Protein AF-A0A5J5L4K3-F1 (afdb_monomer_lite)

pLDDT: mean 79.21, std 11.64, range [48.62, 94.62]

Foldseek 3Di:
DDPLLLLLLLLLLLLVLLVLVLVLVVLVPPDDPVVSVVSNVSSVVSVCSNLDDVVVCVVVPDDPPVQVPDPCSVVVVVVVSCVSNHALSSLVSLLVSLQVLLVVLVVCQVPPPDPDRRCSSVVRNVVSVVSNVVSVVVNVVRVVD

Sequence (145 aa):
MSIANAFRGLTAGIAVLGYVSLFLLLQVRGTPVAALVGIATLATAALVVAGGRPAVRQLLGRASSSQADMPGWWLARLEPALEDVWNTYADLVLTVGLWAISIGSFVGLVTYPGDDPPFSLAIMGFLSMVCGLISLGFLIDSRYE

Structure (mmCIF, N/CA/C/O backbone):
data_AF-A0A5J5L4K3-F1
#
_entry.id   AF-A0A5J5L4K3-F1
#
loop_
_atom_site.group_PDB
_atom_site.id
_atom_site.type_symbol
_atom_site.label_atom_id
_atom_site.label_alt_id
_atom_site.label_comp_id
_atom_site.label_asym_id
_atom_site.label_entity_id
_atom_site.label_seq_id
_atom_site.pdbx_PDB_ins_code
_atom_site.Cartn_x
_atom_site.Cartn_y
_atom_site.Cartn_z
_atom_site.occupancy
_atom_site.B_iso_or_equiv
_atom_site.auth_seq_id
_atom_site.auth_comp_id
_atom_site.auth_asym_id
_atom_site.auth_atom_id
_atom_site.pdbx_PDB_model_num
ATOM 1 N N . MET A 1 1 ? 12.269 12.157 -18.492 1.00 61.09 1 MET A N 1
ATOM 2 C CA . MET A 1 1 ? 11.533 11.004 -17.922 1.00 61.09 1 MET A CA 1
ATOM 3 C C . MET A 1 1 ? 10.295 10.741 -18.779 1.00 61.09 1 MET A C 1
ATOM 5 O O . MET A 1 1 ? 9.606 11.697 -19.111 1.00 61.09 1 MET A O 1
ATOM 9 N N . SER A 1 2 ? 10.047 9.501 -19.217 1.00 80.06 2 SER A N 1
ATOM 10 C CA . SER A 1 2 ? 8.874 9.162 -20.048 1.00 80.06 2 SER A CA 1
ATOM 11 C C . SER A 1 2 ? 7.630 8.939 -19.179 1.00 80.06 2 SER A C 1
ATOM 13 O O . SER A 1 2 ? 7.728 8.303 -18.130 1.00 80.06 2 SER A O 1
ATOM 15 N N . ILE A 1 3 ? 6.458 9.396 -19.636 1.00 80.31 3 ILE A N 1
ATOM 16 C CA . ILE A 1 3 ? 5.150 9.177 -18.981 1.00 80.31 3 ILE A CA 1
ATOM 17 C C . ILE A 1 3 ? 4.895 7.687 -18.708 1.00 80.31 3 ILE A C 1
ATOM 19 O O . ILE A 1 3 ? 4.351 7.330 -17.665 1.00 80.31 3 ILE A O 1
ATOM 23 N N . ALA A 1 4 ? 5.342 6.806 -19.607 1.00 79.19 4 ALA A N 1
ATOM 24 C CA . ALA A 1 4 ? 5.192 5.363 -19.442 1.00 79.19 4 ALA A CA 1
ATOM 25 C C . ALA A 1 4 ? 5.970 4.817 -18.230 1.00 79.19 4 ALA A C 1
ATOM 27 O O . ALA A 1 4 ? 5.486 3.914 -17.551 1.00 79.19 4 ALA A O 1
ATOM 28 N N . ASN A 1 5 ? 7.144 5.383 -17.928 1.00 78.44 5 ASN A N 1
ATOM 29 C CA . ASN A 1 5 ? 7.953 4.970 -16.778 1.00 78.44 5 ASN A CA 1
ATOM 30 C C . ASN A 1 5 ? 7.343 5.475 -15.466 1.00 78.44 5 ASN A C 1
ATOM 32 O O . ASN A 1 5 ? 7.283 4.728 -14.494 1.00 78.44 5 ASN A O 1
ATOM 36 N N . ALA A 1 6 ? 6.821 6.705 -15.450 1.00 81.12 6 ALA A N 1
ATOM 37 C CA . ALA A 1 6 ? 6.102 7.233 -14.292 1.00 81.12 6 ALA A CA 1
ATOM 38 C C . ALA A 1 6 ? 4.862 6.383 -13.968 1.00 81.12 6 ALA A C 1
ATOM 40 O O . ALA A 1 6 ? 4.659 5.992 -12.822 1.00 81.12 6 ALA A O 1
ATOM 41 N N . PHE A 1 7 ? 4.072 6.025 -14.988 1.00 82.38 7 PHE A N 1
ATOM 42 C CA . PHE A 1 7 ? 2.884 5.189 -14.810 1.00 82.38 7 PHE A CA 1
ATOM 43 C C . PHE A 1 7 ? 3.228 3.793 -14.278 1.00 82.38 7 PHE A C 1
ATOM 45 O O . PHE A 1 7 ? 2.577 3.313 -13.356 1.00 82.38 7 PHE A O 1
ATOM 52 N N . ARG A 1 8 ? 4.291 3.176 -14.808 1.00 82.38 8 ARG A N 1
ATOM 53 C CA . ARG A 1 8 ? 4.825 1.892 -14.333 1.00 82.38 8 ARG A CA 1
ATOM 54 C C . ARG A 1 8 ? 5.199 1.924 -12.852 1.00 82.38 8 ARG A C 1
ATOM 56 O O . ARG A 1 8 ? 4.734 1.067 -12.101 1.00 82.38 8 ARG A O 1
ATOM 63 N N . GLY A 1 9 ? 5.936 2.951 -12.434 1.00 82.19 9 GLY A N 1
ATOM 64 C CA . GLY A 1 9 ? 6.302 3.158 -11.032 1.00 82.19 9 GLY A CA 1
ATOM 65 C C . GLY A 1 9 ? 5.092 3.364 -10.122 1.00 82.19 9 GLY A C 1
ATOM 66 O O . GLY A 1 9 ? 4.972 2.694 -9.100 1.00 82.19 9 GLY A O 1
ATOM 67 N N . LEU A 1 10 ? 4.129 4.201 -10.531 1.00 84.56 10 LEU A N 1
ATOM 68 C CA . LEU A 1 10 ? 2.870 4.377 -9.795 1.00 84.56 10 LEU A CA 1
ATOM 69 C C . LEU A 1 10 ? 2.134 3.044 -9.618 1.00 84.56 10 LEU A C 1
ATOM 71 O O . LEU A 1 10 ? 1.718 2.710 -8.512 1.00 84.56 10 LEU A O 1
ATOM 75 N N . THR A 1 11 ? 1.998 2.255 -10.687 1.00 84.56 11 THR A N 1
ATOM 76 C CA . THR A 1 11 ? 1.320 0.953 -10.614 1.00 84.56 11 THR A CA 1
ATOM 77 C C . THR A 1 11 ? 2.069 -0.062 -9.754 1.00 84.56 11 THR A C 1
ATOM 79 O O . THR A 1 11 ? 1.421 -0.828 -9.043 1.00 84.56 11 THR A O 1
ATOM 82 N N . ALA A 1 12 ? 3.406 -0.040 -9.752 1.00 82.81 12 ALA A N 1
ATOM 83 C CA . ALA A 1 12 ? 4.215 -0.875 -8.867 1.00 82.81 12 ALA A CA 1
ATOM 84 C C . ALA A 1 12 ? 4.016 -0.484 -7.395 1.00 82.81 12 ALA A C 1
ATOM 86 O O . ALA A 1 12 ? 3.729 -1.348 -6.566 1.00 82.81 12 ALA A O 1
ATOM 87 N N . GLY A 1 13 ? 4.058 0.817 -7.090 1.00 82.06 13 GLY A N 1
ATOM 88 C CA . GLY A 1 13 ? 3.783 1.338 -5.751 1.00 82.06 13 GLY A CA 1
ATOM 89 C C . GLY A 1 13 ? 2.381 0.969 -5.258 1.00 82.06 13 GLY A C 1
ATOM 90 O O . GLY A 1 13 ? 2.232 0.492 -4.136 1.00 82.06 13 GLY A O 1
ATOM 91 N N . ILE A 1 14 ? 1.355 1.100 -6.111 1.00 85.31 14 ILE A N 1
ATOM 92 C CA . ILE A 1 14 ? -0.029 0.703 -5.787 1.00 85.31 14 ILE A CA 1
ATOM 93 C C . ILE A 1 14 ? -0.118 -0.800 -5.504 1.00 85.31 14 ILE A C 1
ATOM 95 O O . ILE A 1 14 ? -0.801 -1.202 -4.563 1.00 85.31 14 ILE A O 1
ATOM 99 N N . ALA A 1 15 ? 0.563 -1.636 -6.292 1.00 84.62 15 ALA A N 1
ATOM 100 C CA . ALA A 1 15 ? 0.560 -3.080 -6.088 1.00 84.62 15 ALA A CA 1
ATOM 101 C C . ALA A 1 15 ? 1.154 -3.452 -4.722 1.00 84.62 15 ALA A C 1
ATOM 103 O O . ALA A 1 15 ? 0.515 -4.172 -3.952 1.00 84.62 15 ALA A O 1
ATOM 104 N N . VAL A 1 16 ? 2.337 -2.923 -4.394 1.00 84.12 16 VAL A N 1
ATOM 105 C CA . VAL A 1 16 ? 2.996 -3.180 -3.104 1.00 84.12 16 VAL A CA 1
ATOM 106 C C . VAL A 1 16 ? 2.156 -2.644 -1.950 1.00 84.12 16 VAL A C 1
ATOM 108 O O . VAL A 1 16 ? 1.898 -3.378 -0.997 1.00 84.12 16 VAL A O 1
ATOM 111 N N . LEU A 1 17 ? 1.653 -1.413 -2.057 1.00 84.50 17 LEU A N 1
ATOM 112 C CA . LEU A 1 17 ? 0.776 -0.823 -1.048 1.00 84.50 17 LEU A CA 1
ATOM 113 C C . LEU A 1 17 ? -0.483 -1.676 -0.835 1.00 84.50 17 LEU A C 1
ATOM 115 O O . LEU A 1 17 ? -0.907 -1.872 0.303 1.00 84.50 17 LEU A O 1
ATOM 119 N N . GLY A 1 18 ? -1.058 -2.221 -1.909 1.00 83.75 18 GLY A N 1
ATOM 120 C CA . GLY A 1 18 ? -2.205 -3.123 -1.855 1.00 83.75 18 GLY A CA 1
ATOM 121 C C . GLY A 1 18 ? -1.901 -4.421 -1.106 1.00 83.75 18 GLY A C 1
ATOM 122 O O . GLY A 1 18 ? -2.665 -4.801 -0.221 1.00 83.75 18 GLY A O 1
ATOM 123 N N . TYR A 1 19 ? -0.765 -5.068 -1.384 1.00 85.12 19 TYR A N 1
ATOM 124 C CA . TYR A 1 19 ? -0.348 -6.273 -0.656 1.00 85.12 19 TYR A CA 1
ATOM 125 C C . TYR A 1 19 ? -0.026 -5.996 0.818 1.00 85.12 19 TYR A C 1
ATOM 127 O O . TYR A 1 19 ? -0.441 -6.770 1.682 1.00 85.12 19 TYR A O 1
ATOM 135 N N . VAL A 1 20 ? 0.646 -4.882 1.127 1.00 85.44 20 VAL A N 1
ATOM 136 C CA . VAL A 1 20 ? 0.901 -4.461 2.515 1.00 85.44 20 VAL A CA 1
ATOM 137 C C . VAL A 1 20 ? -0.415 -4.187 3.238 1.00 85.44 20 VAL A C 1
ATOM 139 O O . VAL A 1 20 ? -0.627 -4.685 4.340 1.00 85.44 20 VAL A O 1
ATOM 142 N N . SER A 1 21 ? -1.341 -3.467 2.603 1.00 81.75 21 SER A N 1
ATOM 143 C CA . SER A 1 21 ? -2.669 -3.194 3.165 1.00 81.75 21 SER A CA 1
ATOM 144 C C . SER A 1 21 ? -3.443 -4.481 3.430 1.00 81.75 21 SER A C 1
ATOM 146 O O . SER A 1 21 ? -4.063 -4.622 4.479 1.00 81.75 21 SER A O 1
ATOM 148 N N . LEU A 1 22 ? -3.378 -5.445 2.509 1.00 84.75 22 LEU A N 1
ATOM 149 C CA . LEU A 1 22 ? -4.014 -6.749 2.668 1.00 84.75 22 LEU A CA 1
ATOM 150 C C . LEU A 1 22 ? -3.421 -7.515 3.854 1.00 84.75 22 LEU A C 1
ATOM 152 O O . LEU A 1 22 ? -4.175 -8.039 4.671 1.00 84.75 22 LEU A O 1
ATOM 156 N N . PHE A 1 23 ? -2.093 -7.530 3.991 1.00 83.44 23 PHE A N 1
ATOM 157 C CA . PHE A 1 23 ? -1.422 -8.121 5.148 1.00 83.44 23 PHE A CA 1
ATOM 158 C C . PHE A 1 23 ? -1.876 -7.467 6.458 1.00 83.44 23 PHE A C 1
ATOM 160 O O . PHE A 1 23 ? -2.241 -8.168 7.399 1.00 83.44 23 PHE A O 1
ATOM 167 N N . LEU A 1 24 ? -1.917 -6.134 6.510 1.00 79.88 24 LEU A N 1
ATOM 168 C CA . LEU A 1 24 ? -2.368 -5.399 7.691 1.00 79.88 24 LEU A CA 1
ATOM 169 C C . LEU A 1 24 ? -3.832 -5.706 8.032 1.00 79.88 24 LEU A C 1
ATOM 171 O O . LEU A 1 24 ? -4.162 -5.914 9.197 1.00 79.88 24 LEU A O 1
ATOM 175 N N . LEU A 1 25 ? -4.709 -5.770 7.030 1.00 81.19 25 LEU A N 1
ATOM 176 C CA . LEU A 1 25 ? -6.127 -6.077 7.223 1.00 81.19 25 LEU A CA 1
ATOM 177 C C . LEU A 1 25 ? -6.360 -7.518 7.675 1.00 81.19 25 LEU A C 1
ATOM 179 O O . LEU A 1 25 ? -7.251 -7.757 8.479 1.00 81.19 25 LEU A O 1
ATOM 183 N N . LEU A 1 26 ? -5.540 -8.475 7.234 1.00 80.81 26 LEU A N 1
ATOM 184 C CA . LEU A 1 26 ? -5.599 -9.847 7.746 1.00 80.81 26 LEU A CA 1
ATOM 185 C C . LEU A 1 26 ? -5.284 -9.932 9.248 1.00 80.81 26 LEU A C 1
ATOM 187 O O . LEU A 1 26 ? -5.789 -10.830 9.921 1.00 80.81 26 LEU A O 1
ATOM 191 N N . GLN A 1 27 ? -4.500 -8.993 9.787 1.00 73.38 27 GLN A N 1
ATOM 192 C CA . GLN A 1 27 ? -4.249 -8.908 11.231 1.00 73.38 27 GLN A CA 1
ATOM 193 C C . GLN A 1 27 ? -5.456 -8.353 12.004 1.00 73.38 27 GLN A C 1
ATOM 195 O O . GLN A 1 27 ? -5.591 -8.590 13.207 1.00 73.38 27 GLN A O 1
ATOM 200 N N . VAL A 1 28 ? -6.362 -7.640 11.330 1.00 75.06 28 VAL A N 1
ATOM 201 C CA . VAL A 1 28 ? -7.604 -7.127 11.913 1.00 75.06 28 VAL A CA 1
ATOM 202 C C . VAL A 1 28 ? -8.675 -8.217 11.819 1.00 75.06 28 VAL A C 1
ATOM 204 O O . VAL A 1 28 ? -9.304 -8.425 10.781 1.00 75.06 28 VAL A O 1
ATOM 207 N N . ARG A 1 29 ? -8.922 -8.924 12.928 1.00 62.44 29 ARG A N 1
ATOM 208 C CA . ARG A 1 29 ? -10.029 -9.892 13.033 1.00 62.44 29 ARG A CA 1
ATOM 209 C C . ARG A 1 29 ? -11.375 -9.161 12.957 1.00 62.44 29 ARG A C 1
ATOM 211 O O . ARG A 1 29 ? -11.931 -8.778 13.978 1.00 62.44 29 ARG A O 1
ATOM 218 N N . GLY A 1 30 ? -11.878 -8.942 11.746 1.00 67.25 30 GLY A N 1
ATOM 219 C CA . GLY A 1 30 ? -13.143 -8.237 11.512 1.00 67.25 30 GLY A CA 1
ATOM 220 C C . GLY A 1 30 ? -13.297 -7.627 10.120 1.00 67.25 30 GLY A C 1
ATOM 221 O O . GLY A 1 30 ? -14.385 -7.166 9.782 1.00 67.25 30 GLY A O 1
ATOM 222 N N . THR A 1 31 ? -12.252 -7.626 9.288 1.00 71.81 31 THR A N 1
ATOM 223 C CA . THR A 1 31 ? -12.369 -7.116 7.919 1.00 71.81 31 THR A CA 1
ATOM 224 C C . THR A 1 31 ? -13.275 -8.022 7.072 1.00 71.81 31 THR A C 1
ATOM 226 O O . THR A 1 31 ? -13.059 -9.237 7.029 1.00 71.81 31 THR A O 1
ATOM 229 N N . PRO A 1 32 ? -14.277 -7.469 6.362 1.00 80.62 32 PRO A N 1
ATOM 230 C CA . PRO A 1 32 ? -15.145 -8.264 5.504 1.00 80.62 32 PRO A CA 1
ATOM 231 C C . PRO A 1 32 ? -14.344 -8.915 4.371 1.00 80.62 32 PRO A C 1
ATOM 233 O O . PRO A 1 32 ? -13.540 -8.262 3.703 1.00 80.62 32 PRO A O 1
ATOM 236 N N . VAL A 1 33 ? -14.619 -10.196 4.106 1.00 81.69 33 VAL A N 1
ATOM 237 C CA . VAL A 1 33 ? -13.938 -10.995 3.066 1.00 81.69 33 VAL A CA 1
ATOM 238 C C . VAL A 1 33 ? -14.001 -10.313 1.696 1.00 81.69 33 VAL A C 1
ATOM 240 O O . VAL A 1 33 ? -13.032 -10.341 0.943 1.00 81.69 33 VAL A O 1
ATOM 243 N N . ALA A 1 34 ? -15.105 -9.623 1.400 1.00 77.19 34 ALA A N 1
ATOM 244 C CA . ALA A 1 34 ? -15.262 -8.856 0.168 1.00 77.19 34 ALA A CA 1
ATOM 245 C C . ALA A 1 34 ? -14.208 -7.742 0.011 1.00 77.19 34 ALA A C 1
ATOM 247 O O . ALA A 1 34 ? -13.690 -7.551 -1.087 1.00 77.19 34 ALA A O 1
ATOM 248 N N . ALA A 1 35 ? -13.845 -7.042 1.092 1.00 77.38 35 ALA A N 1
ATOM 249 C CA . ALA A 1 35 ? -12.813 -6.007 1.046 1.00 77.38 35 ALA A CA 1
ATOM 250 C C . ALA A 1 35 ? -11.424 -6.613 0.806 1.00 77.38 35 ALA A C 1
ATOM 252 O O . ALA A 1 35 ? -10.659 -6.088 0.001 1.00 77.38 35 ALA A O 1
ATOM 253 N N . LEU A 1 36 ? -11.127 -7.757 1.432 1.00 81.25 36 LEU A N 1
ATOM 254 C CA . LEU A 1 36 ? -9.872 -8.483 1.211 1.00 81.25 36 LEU A CA 1
ATOM 255 C C . LEU A 1 36 ? -9.739 -8.942 -0.247 1.00 81.25 36 LEU A C 1
ATOM 257 O O . LEU A 1 36 ? -8.700 -8.725 -0.864 1.00 81.25 36 LEU A O 1
ATOM 261 N N . VAL A 1 37 ? -10.802 -9.515 -0.821 1.00 84.88 37 VAL A N 1
ATOM 262 C CA . VAL A 1 37 ? -10.828 -9.941 -2.232 1.00 84.88 37 VAL A CA 1
ATOM 263 C C . VAL A 1 37 ? -10.716 -8.740 -3.175 1.00 84.88 37 VAL A C 1
ATOM 265 O O . VAL A 1 37 ? -9.979 -8.798 -4.159 1.00 84.88 37 VAL A O 1
ATOM 268 N N . GLY A 1 38 ? -11.393 -7.630 -2.872 1.00 81.19 38 GLY A N 1
ATOM 269 C CA . GLY A 1 38 ? -11.298 -6.396 -3.656 1.00 81.19 38 GLY A CA 1
ATOM 270 C C . GLY A 1 38 ? -9.877 -5.827 -3.684 1.00 81.19 38 GLY A C 1
ATOM 271 O O . GLY A 1 38 ? -9.351 -5.518 -4.750 1.00 81.19 38 GLY A O 1
ATOM 272 N N . ILE A 1 39 ? -9.215 -5.761 -2.529 1.00 81.31 39 ILE A N 1
ATOM 273 C CA . ILE A 1 39 ? -7.831 -5.277 -2.436 1.00 81.31 39 ILE A CA 1
ATOM 274 C C . ILE A 1 39 ? -6.870 -6.252 -3.117 1.00 81.31 39 ILE A C 1
ATOM 276 O O . ILE A 1 39 ? -5.993 -5.810 -3.854 1.00 81.31 39 ILE A O 1
ATOM 280 N N . ALA A 1 40 ? -7.061 -7.564 -2.937 1.00 82.12 40 ALA A N 1
ATOM 281 C CA . ALA A 1 40 ? -6.250 -8.584 -3.599 1.00 82.12 40 ALA A CA 1
ATOM 282 C C . ALA A 1 40 ? -6.320 -8.437 -5.120 1.00 82.12 40 ALA A C 1
ATOM 284 O O . ALA A 1 40 ? -5.297 -8.320 -5.785 1.00 82.12 40 ALA A O 1
ATOM 285 N N . THR A 1 41 ? -7.535 -8.386 -5.668 1.00 83.81 41 THR A N 1
ATOM 286 C CA . THR A 1 41 ? -7.757 -8.277 -7.115 1.00 83.81 41 THR A CA 1
ATOM 287 C C . THR A 1 41 ? -7.192 -6.979 -7.682 1.00 83.81 41 THR A C 1
ATOM 289 O O . THR A 1 41 ? -6.531 -7.015 -8.721 1.00 83.81 41 THR A O 1
ATOM 292 N N . LEU A 1 42 ? -7.367 -5.852 -6.984 1.00 82.00 42 LEU A N 1
ATOM 293 C CA . LEU A 1 42 ? -6.790 -4.569 -7.379 1.00 82.00 42 LEU A CA 1
ATOM 294 C C . LEU A 1 42 ? -5.254 -4.601 -7.353 1.00 82.00 42 LEU A C 1
ATOM 296 O O . LEU A 1 42 ? -4.621 -4.175 -8.318 1.00 82.00 42 LEU A O 1
ATOM 300 N N . ALA A 1 43 ? -4.652 -5.141 -6.289 1.00 81.00 43 ALA A N 1
ATOM 301 C CA . ALA A 1 43 ? -3.202 -5.253 -6.146 1.00 81.00 43 ALA A CA 1
ATOM 302 C C . ALA A 1 43 ? -2.597 -6.167 -7.221 1.00 81.00 43 ALA A C 1
ATOM 304 O O . ALA A 1 43 ? -1.590 -5.823 -7.840 1.00 81.00 43 ALA A O 1
ATOM 305 N N . THR A 1 44 ? -3.238 -7.305 -7.504 1.00 80.06 44 THR A N 1
ATOM 306 C CA . THR A 1 44 ? -2.809 -8.219 -8.569 1.00 80.06 44 THR A CA 1
ATOM 307 C C . THR A 1 44 ? -2.952 -7.577 -9.950 1.00 80.06 44 THR A C 1
ATOM 309 O O . THR A 1 44 ? -2.039 -7.691 -10.766 1.00 80.06 44 THR A O 1
ATOM 312 N N . ALA A 1 45 ? -4.044 -6.856 -10.218 1.00 79.44 45 ALA A N 1
ATOM 313 C CA . ALA A 1 45 ? -4.219 -6.133 -11.477 1.00 79.44 45 ALA A CA 1
ATOM 314 C C . ALA A 1 45 ? -3.153 -5.039 -11.655 1.00 79.44 45 ALA A C 1
ATOM 316 O O . ALA A 1 45 ? -2.544 -4.943 -12.721 1.00 79.44 45 ALA A O 1
ATOM 317 N N . ALA A 1 46 ? -2.871 -4.264 -10.604 1.00 78.19 46 ALA A N 1
ATOM 318 C CA . ALA A 1 46 ? -1.821 -3.247 -10.612 1.00 78.19 46 ALA A CA 1
ATOM 319 C C . ALA A 1 46 ? -0.435 -3.862 -10.869 1.00 78.19 46 ALA A C 1
ATOM 321 O O . ALA A 1 46 ? 0.321 -3.336 -11.683 1.00 78.19 46 ALA A O 1
ATOM 322 N N . LEU A 1 47 ? -0.137 -5.017 -10.265 1.00 73.62 47 LEU A N 1
ATOM 323 C CA . LEU A 1 47 ? 1.114 -5.748 -10.481 1.00 73.62 47 LEU A CA 1
ATOM 324 C C . LEU A 1 47 ? 1.267 -6.211 -11.937 1.00 73.62 47 LEU A C 1
ATOM 326 O O . LEU A 1 47 ? 2.334 -6.068 -12.533 1.00 73.62 47 LEU A O 1
ATOM 330 N N . VAL A 1 48 ? 0.191 -6.734 -12.529 1.00 76.88 48 VAL A N 1
ATOM 331 C CA . VAL A 1 48 ? 0.154 -7.162 -13.937 1.00 76.88 48 VAL A CA 1
ATOM 332 C C . VAL A 1 48 ? 0.405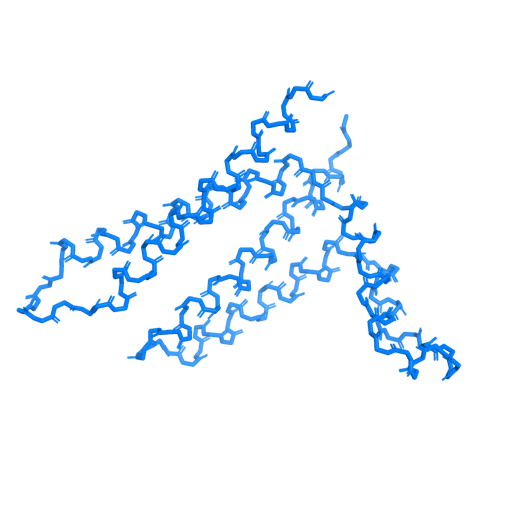 -5.983 -14.881 1.00 76.88 48 VAL A C 1
ATOM 334 O O . VAL A 1 48 ? 1.126 -6.123 -15.872 1.00 76.88 48 VAL A O 1
ATOM 337 N N . VAL A 1 49 ? -0.160 -4.814 -14.574 1.00 76.44 49 VAL A N 1
ATOM 338 C CA . VAL A 1 49 ? 0.051 -3.587 -15.354 1.00 76.44 49 VAL A CA 1
ATOM 339 C C . VAL A 1 49 ? 1.483 -3.069 -15.195 1.00 76.44 49 VAL A C 1
ATOM 341 O O . VAL A 1 49 ? 2.108 -2.715 -16.197 1.00 76.44 49 VAL A O 1
ATOM 344 N N . ALA A 1 50 ? 2.019 -3.089 -13.973 1.00 70.12 50 ALA A N 1
ATOM 345 C CA . ALA A 1 50 ? 3.369 -2.630 -13.659 1.00 70.12 50 ALA A CA 1
ATOM 346 C C . ALA A 1 50 ? 4.452 -3.490 -14.332 1.00 70.12 50 ALA A C 1
ATOM 348 O O . ALA A 1 50 ? 5.307 -2.959 -15.041 1.00 70.12 50 ALA A O 1
ATOM 349 N N . GLY A 1 51 ? 4.375 -4.820 -14.185 1.00 64.75 51 GLY A N 1
ATOM 350 C CA . GLY A 1 51 ? 5.331 -5.762 -14.786 1.00 64.75 51 GLY A CA 1
ATOM 351 C C . GLY A 1 51 ? 5.200 -5.897 -16.310 1.00 64.75 51 GLY A C 1
ATOM 352 O O . GLY A 1 51 ? 6.124 -6.333 -17.001 1.00 64.75 51 GLY A O 1
ATOM 353 N N . GLY A 1 52 ? 4.056 -5.500 -16.872 1.00 67.31 52 GLY A N 1
ATOM 354 C CA . GLY A 1 52 ? 3.795 -5.525 -18.306 1.00 67.31 52 GLY A CA 1
ATOM 355 C C . GLY A 1 52 ? 3.762 -6.929 -18.934 1.00 67.31 52 GLY A C 1
ATOM 356 O O . GLY A 1 52 ? 3.892 -7.971 -18.292 1.00 67.31 52 GLY A O 1
ATOM 357 N N . ARG A 1 53 ? 3.597 -6.962 -20.265 1.00 56.75 53 ARG A N 1
ATOM 358 C CA . ARG A 1 53 ? 3.514 -8.198 -21.070 1.00 56.75 53 ARG A CA 1
ATOM 359 C C . ARG A 1 53 ? 4.677 -9.200 -20.898 1.00 56.75 53 ARG A C 1
ATOM 361 O O . ARG A 1 53 ? 4.379 -10.395 -20.931 1.00 56.75 53 ARG A O 1
ATOM 368 N N . PRO A 1 54 ? 5.960 -8.800 -20.767 1.00 58.53 54 PRO A N 1
ATOM 369 C CA . PRO A 1 54 ? 7.052 -9.765 -20.633 1.00 58.53 54 PRO A CA 1
ATOM 370 C C . PRO A 1 54 ? 7.080 -10.454 -19.260 1.00 58.53 54 PRO A C 1
ATOM 372 O O . PRO A 1 54 ? 7.264 -11.668 -19.229 1.00 58.53 54 PRO A O 1
ATOM 375 N N . ALA A 1 55 ? 6.802 -9.748 -18.156 1.00 58.22 55 ALA A N 1
ATOM 376 C CA . ALA A 1 55 ? 6.729 -10.357 -16.822 1.00 58.22 55 ALA A CA 1
ATOM 377 C C . ALA A 1 55 ? 5.568 -11.362 -16.719 1.00 58.22 55 ALA A C 1
ATOM 379 O O . ALA A 1 55 ? 5.733 -12.484 -16.242 1.00 58.22 55 ALA A O 1
ATOM 380 N N . VAL A 1 56 ? 4.406 -11.010 -17.281 1.00 59.31 56 VAL A N 1
ATOM 381 C CA . VAL A 1 56 ? 3.233 -11.898 -17.351 1.00 59.31 56 VAL A CA 1
ATOM 382 C C . VAL A 1 56 ? 3.519 -13.137 -18.207 1.00 59.31 56 VAL A C 1
ATOM 384 O O . VAL A 1 56 ? 3.144 -14.248 -17.838 1.00 59.31 56 VAL A O 1
ATOM 387 N N . ARG A 1 57 ? 4.240 -12.985 -19.328 1.00 59.53 57 ARG A N 1
ATOM 388 C CA . ARG A 1 57 ? 4.685 -14.124 -20.150 1.00 59.53 57 ARG A CA 1
ATOM 389 C C . ARG A 1 57 ? 5.739 -14.987 -19.466 1.00 59.53 57 ARG A C 1
ATOM 391 O O . ARG A 1 57 ? 5.770 -16.170 -19.761 1.00 59.53 57 ARG A O 1
ATOM 398 N N . GLN A 1 58 ? 6.579 -14.448 -18.589 1.00 60.72 58 GLN A N 1
ATOM 399 C CA . GLN A 1 58 ? 7.540 -15.250 -17.823 1.00 60.72 58 GLN A CA 1
ATOM 400 C C . GLN A 1 58 ? 6.879 -16.018 -16.671 1.00 60.72 58 GLN A C 1
ATOM 402 O O . GLN A 1 58 ? 7.326 -17.118 -16.357 1.00 60.72 58 GLN A O 1
ATOM 407 N N . LEU A 1 59 ? 5.801 -15.480 -16.088 1.00 58.25 59 LEU A N 1
ATOM 408 C CA . LEU A 1 59 ? 4.954 -16.188 -15.119 1.00 58.25 59 LEU A CA 1
ATOM 409 C C . LEU A 1 59 ? 4.127 -17.305 -15.779 1.00 58.25 59 LEU A C 1
ATOM 411 O O . LEU A 1 59 ? 3.989 -18.385 -15.214 1.00 58.25 59 LEU A O 1
ATOM 415 N N . LEU A 1 60 ? 3.602 -17.066 -16.987 1.00 62.59 60 LEU A N 1
ATOM 416 C CA . LEU A 1 60 ? 2.803 -18.039 -17.754 1.00 62.59 60 LEU A CA 1
ATOM 417 C C . LEU A 1 60 ? 3.646 -18.988 -18.626 1.00 62.59 60 LEU A C 1
ATOM 419 O O . LEU A 1 60 ? 3.161 -20.027 -19.070 1.00 62.59 60 LEU A O 1
ATOM 423 N N . GLY A 1 61 ? 4.893 -18.625 -18.920 1.00 48.62 61 GLY A N 1
ATOM 424 C CA . GLY A 1 61 ? 5.747 -19.269 -19.912 1.00 48.62 61 GL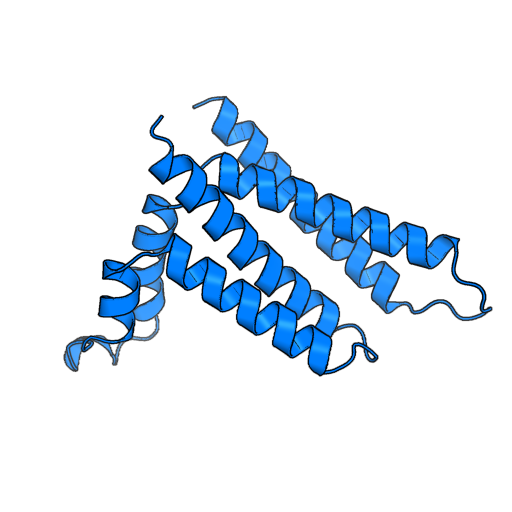Y A CA 1
ATOM 425 C C . GLY A 1 61 ? 6.947 -19.957 -19.282 1.00 48.62 61 GLY A C 1
ATOM 426 O O . GLY A 1 61 ? 8.012 -19.361 -19.153 1.00 48.62 61 GLY A O 1
ATOM 427 N N . ARG A 1 62 ? 6.757 -21.244 -18.973 1.00 51.88 62 ARG A N 1
ATOM 428 C CA . ARG A 1 62 ? 7.767 -22.315 -18.996 1.00 51.88 62 ARG A CA 1
ATOM 429 C C . ARG A 1 62 ? 9.116 -21.931 -18.370 1.00 51.88 62 ARG A C 1
ATOM 431 O O . ARG A 1 62 ? 10.076 -21.610 -19.067 1.00 51.88 62 ARG A O 1
ATOM 438 N N . ALA A 1 63 ? 9.215 -22.060 -17.047 1.00 51.41 63 ALA A N 1
ATOM 439 C CA . ALA A 1 63 ? 10.506 -22.385 -16.453 1.00 51.41 63 ALA A CA 1
ATOM 440 C C . ALA A 1 63 ? 11.036 -23.636 -17.179 1.00 51.41 63 ALA A C 1
ATOM 442 O O . ALA A 1 63 ? 10.335 -24.649 -17.243 1.00 51.41 63 ALA A O 1
ATOM 443 N N . SER A 1 64 ? 12.224 -23.561 -17.790 1.00 50.72 64 SER A N 1
ATOM 444 C CA . SER A 1 64 ? 12.941 -24.784 -18.156 1.00 50.72 64 SER A CA 1
ATOM 445 C C . SER A 1 64 ? 13.017 -25.628 -16.893 1.00 50.72 64 SER A C 1
ATOM 447 O O . SER A 1 64 ? 13.427 -25.131 -15.843 1.00 50.72 64 SER A O 1
ATOM 449 N N . SER A 1 65 ? 12.580 -26.879 -16.990 1.00 54.69 65 SER A N 1
ATOM 450 C CA . SER A 1 65 ? 12.461 -27.812 -15.868 1.00 54.69 65 SER A CA 1
ATOM 451 C C . SER A 1 65 ? 13.747 -27.939 -15.045 1.00 54.69 65 SER A C 1
ATOM 453 O O . SER A 1 65 ? 13.671 -28.273 -13.876 1.00 54.69 65 SER A O 1
ATOM 455 N N . SER A 1 66 ? 14.908 -27.590 -15.609 1.00 55.97 66 SER A N 1
ATOM 456 C CA . SER A 1 66 ? 16.201 -27.591 -14.918 1.00 55.97 66 SER A CA 1
ATOM 457 C C . SER A 1 66 ? 16.391 -26.489 -13.867 1.00 55.97 66 SER A C 1
ATOM 459 O O . SER A 1 66 ? 17.300 -26.598 -13.054 1.00 55.97 66 SER A O 1
ATOM 461 N N . GLN A 1 67 ? 15.606 -25.406 -13.897 1.00 55.41 67 GLN A N 1
ATOM 462 C CA . GLN A 1 67 ? 15.774 -24.260 -12.988 1.00 55.41 67 GLN A CA 1
ATOM 463 C C . GLN A 1 67 ? 14.679 -24.186 -11.918 1.00 55.41 67 GLN A C 1
ATOM 465 O O . GLN A 1 67 ? 14.885 -23.563 -10.881 1.00 55.41 67 GLN A O 1
ATOM 470 N N . ALA A 1 68 ? 13.547 -24.862 -12.148 1.00 58.97 68 ALA A N 1
ATOM 471 C CA . ALA A 1 68 ? 12.430 -24.937 -11.208 1.00 58.97 68 ALA A CA 1
ATOM 472 C C . ALA A 1 68 ? 12.781 -25.680 -9.901 1.00 58.97 68 ALA A C 1
ATOM 474 O O . ALA A 1 68 ? 12.133 -25.446 -8.882 1.00 58.97 68 ALA A O 1
ATOM 475 N N . ASP A 1 69 ? 13.831 -26.507 -9.923 1.00 62.62 69 ASP A N 1
ATOM 476 C CA . ASP A 1 69 ? 14.293 -27.307 -8.783 1.00 62.62 69 ASP A CA 1
ATOM 477 C C . ASP A 1 69 ? 15.225 -26.544 -7.816 1.00 62.62 69 ASP A C 1
ATOM 479 O O . ASP A 1 69 ? 15.538 -27.053 -6.740 1.00 62.62 69 ASP A O 1
ATOM 483 N N . MET A 1 70 ? 15.663 -25.316 -8.142 1.00 63.00 70 MET A N 1
ATOM 484 C CA . MET A 1 70 ? 16.515 -24.517 -7.245 1.00 63.00 70 MET A CA 1
ATOM 485 C C . MET A 1 70 ? 15.694 -23.606 -6.318 1.00 63.00 70 MET A C 1
ATOM 487 O O . MET A 1 70 ? 15.065 -22.665 -6.803 1.00 63.00 70 MET A O 1
ATOM 491 N N . PRO A 1 71 ? 15.723 -23.777 -4.984 1.00 60.00 71 PRO A N 1
ATOM 492 C CA . PRO A 1 71 ? 15.049 -22.845 -4.081 1.00 60.00 71 PRO A CA 1
ATOM 493 C C . PRO A 1 71 ? 15.540 -21.406 -4.329 1.00 60.00 71 PRO A C 1
ATOM 495 O O . PRO A 1 71 ? 16.736 -21.137 -4.289 1.00 60.00 71 PRO A O 1
ATOM 498 N N . GLY A 1 72 ? 14.612 -20.488 -4.630 1.00 68.94 72 GLY A N 1
ATOM 499 C CA . GLY A 1 72 ? 14.912 -19.075 -4.916 1.00 68.94 72 GLY A CA 1
ATOM 500 C C . GLY A 1 72 ? 14.971 -18.679 -6.399 1.00 68.94 72 GLY A C 1
ATOM 501 O O . GLY A 1 72 ? 15.113 -17.495 -6.694 1.00 68.94 72 GLY A O 1
ATOM 502 N N . TRP A 1 73 ? 14.781 -19.610 -7.343 1.00 73.00 73 TRP A N 1
ATOM 503 C CA . TRP A 1 73 ? 14.792 -19.301 -8.786 1.00 73.00 73 TRP A CA 1
ATOM 504 C C . TRP A 1 73 ? 13.775 -18.222 -9.199 1.00 73.00 73 TRP A C 1
ATOM 506 O O . TRP A 1 73 ? 14.009 -17.462 -10.138 1.00 73.00 73 TRP A O 1
ATOM 516 N N . TRP A 1 74 ? 12.640 -18.152 -8.498 1.00 73.56 74 TRP A N 1
ATOM 517 C CA . TRP A 1 74 ? 11.581 -17.180 -8.758 1.00 73.56 74 TRP A CA 1
ATOM 518 C C . TRP A 1 74 ? 11.964 -15.769 -8.277 1.00 73.56 74 TRP A C 1
ATOM 520 O O . TRP A 1 74 ? 11.672 -14.802 -8.975 1.00 73.56 74 TRP A O 1
ATOM 530 N N . LEU A 1 75 ? 12.686 -15.653 -7.153 1.00 69.75 75 LEU A N 1
ATOM 531 C CA . LEU A 1 75 ? 13.208 -14.385 -6.623 1.00 69.75 75 LEU A CA 1
ATOM 532 C C . LEU A 1 75 ? 14.273 -13.792 -7.545 1.00 69.75 75 LEU A C 1
ATOM 534 O O . LEU A 1 75 ? 14.159 -12.633 -7.924 1.00 69.75 75 LEU A O 1
ATOM 538 N N . ALA A 1 76 ? 15.217 -14.618 -8.005 1.00 72.56 76 ALA A N 1
ATOM 539 C CA . ALA A 1 76 ? 16.274 -14.198 -8.929 1.00 72.56 76 ALA A CA 1
ATOM 540 C C . ALA A 1 76 ? 15.741 -13.656 -10.272 1.00 72.56 76 ALA A C 1
ATOM 542 O O . ALA A 1 76 ? 16.451 -12.965 -10.997 1.00 72.56 76 ALA A O 1
ATOM 543 N N . ARG A 1 77 ? 14.491 -13.980 -10.632 1.00 69.25 77 ARG A N 1
ATOM 544 C CA . ARG A 1 77 ? 13.814 -13.443 -11.821 1.00 69.25 77 ARG A CA 1
ATOM 545 C C . ARG A 1 77 ? 12.955 -12.214 -11.512 1.00 69.25 77 ARG A C 1
ATOM 547 O O . ARG A 1 77 ? 12.757 -11.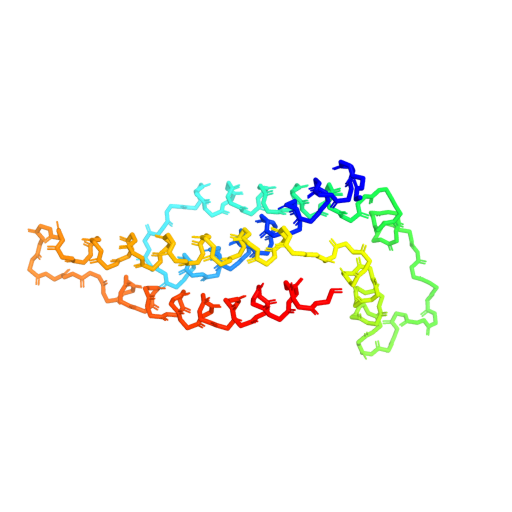384 -12.395 1.00 69.25 77 ARG A O 1
ATOM 554 N N . LEU A 1 78 ? 12.433 -12.107 -10.293 1.00 68.38 78 LEU A N 1
ATOM 555 C CA . LEU A 1 78 ? 11.616 -10.977 -9.852 1.00 68.38 78 LEU A CA 1
ATOM 556 C C . LEU A 1 78 ? 12.450 -9.745 -9.515 1.00 68.38 78 LEU A C 1
ATOM 558 O O . LEU A 1 78 ? 12.017 -8.654 -9.856 1.00 68.38 78 LEU A O 1
ATOM 562 N N . GLU A 1 79 ? 13.617 -9.915 -8.894 1.00 72.19 79 GLU A N 1
ATOM 563 C CA . GLU A 1 79 ? 14.497 -8.817 -8.472 1.00 72.19 79 GLU A CA 1
ATOM 564 C C . GLU A 1 79 ? 14.886 -7.883 -9.639 1.00 72.19 79 GLU A C 1
ATOM 566 O O . GLU A 1 79 ? 14.540 -6.704 -9.559 1.00 72.19 79 GLU A O 1
ATOM 571 N N . PRO A 1 80 ? 15.401 -8.370 -10.790 1.00 72.50 80 PRO A N 1
ATOM 572 C CA . PRO A 1 80 ? 15.725 -7.492 -11.921 1.00 72.50 80 PRO A CA 1
ATOM 573 C C . PRO A 1 80 ? 14.485 -6.836 -12.543 1.00 72.50 80 PRO A C 1
ATOM 575 O O . PRO A 1 80 ? 14.511 -5.687 -12.972 1.00 72.50 80 PRO A O 1
ATOM 578 N N . ALA A 1 81 ? 13.365 -7.567 -12.590 1.00 69.88 81 ALA A N 1
ATOM 579 C CA . ALA A 1 81 ? 12.118 -7.050 -13.145 1.00 69.88 81 ALA A CA 1
ATOM 580 C C . ALA A 1 81 ? 11.476 -5.981 -12.246 1.00 69.88 81 ALA A C 1
ATOM 582 O O . ALA A 1 81 ? 10.742 -5.128 -12.745 1.00 69.88 81 ALA A O 1
ATOM 583 N N . LEU A 1 82 ? 11.715 -6.043 -10.932 1.00 70.25 82 LEU A N 1
ATOM 584 C CA . LEU A 1 82 ? 11.315 -5.005 -9.991 1.00 70.25 82 LEU A CA 1
ATOM 585 C C . LEU A 1 82 ? 12.214 -3.780 -10.132 1.00 70.25 82 LEU A C 1
ATOM 587 O O . LEU A 1 82 ? 11.670 -2.689 -10.257 1.00 70.25 82 LEU A O 1
ATOM 591 N N . GLU A 1 83 ? 13.538 -3.954 -10.168 1.00 76.19 83 GLU A N 1
ATOM 592 C CA . GLU A 1 83 ? 14.500 -2.857 -10.368 1.00 76.19 83 GLU A CA 1
ATOM 593 C C . GLU A 1 83 ? 14.198 -2.055 -11.642 1.00 76.19 83 GLU A C 1
ATOM 595 O O . GLU A 1 83 ? 14.185 -0.828 -11.610 1.00 76.19 83 GLU A O 1
ATOM 600 N N . ASP A 1 84 ? 13.835 -2.729 -12.738 1.00 74.94 84 ASP A N 1
ATOM 601 C CA . ASP A 1 84 ? 13.478 -2.081 -14.010 1.00 74.94 84 ASP A CA 1
ATOM 602 C C . ASP A 1 84 ? 12.224 -1.182 -13.933 1.00 74.94 84 ASP A C 1
ATOM 604 O O . ASP A 1 84 ? 12.009 -0.305 -14.780 1.00 74.94 84 ASP A O 1
ATOM 608 N N . VAL A 1 85 ? 11.337 -1.436 -12.970 1.00 76.88 85 VAL A N 1
ATOM 609 C CA . VAL A 1 85 ? 10.019 -0.786 -12.849 1.00 76.88 85 VAL A CA 1
ATOM 610 C C . VAL A 1 85 ? 9.976 0.171 -11.653 1.00 76.88 85 VAL A C 1
ATOM 612 O O . VAL A 1 85 ? 9.175 1.115 -11.653 1.00 76.88 85 VAL A O 1
ATOM 615 N N . TRP A 1 86 ? 10.830 -0.046 -10.654 1.00 82.50 86 TRP A N 1
ATOM 616 C CA . TRP A 1 86 ? 10.911 0.754 -9.441 1.00 82.50 86 TRP A CA 1
ATOM 617 C C . TRP A 1 86 ? 11.499 2.133 -9.726 1.00 82.50 86 TRP A C 1
ATOM 619 O O . TRP A 1 86 ? 12.499 2.278 -10.421 1.00 82.50 86 TRP A O 1
ATOM 629 N N . ASN A 1 87 ? 10.849 3.177 -9.218 1.00 86.00 87 ASN A N 1
ATOM 630 C CA . ASN A 1 87 ? 11.324 4.550 -9.357 1.00 86.00 87 ASN A CA 1
ATOM 631 C C . ASN A 1 87 ? 10.750 5.440 -8.250 1.00 86.00 87 ASN A C 1
ATOM 633 O O . ASN A 1 87 ? 9.877 5.019 -7.491 1.00 86.00 87 ASN A O 1
ATOM 637 N N . THR A 1 88 ? 11.144 6.715 -8.249 1.00 86.56 88 THR A N 1
ATOM 638 C CA . THR A 1 88 ? 10.682 7.737 -7.296 1.00 86.56 88 THR A CA 1
ATOM 639 C C . THR A 1 88 ? 9.154 7.810 -7.158 1.00 86.56 88 THR A C 1
ATOM 641 O O . THR A 1 88 ? 8.645 8.154 -6.094 1.00 86.56 88 THR A O 1
ATOM 644 N N . TYR A 1 89 ? 8.377 7.496 -8.206 1.00 85.56 89 TYR A N 1
ATOM 645 C CA . TYR A 1 89 ? 6.912 7.476 -8.117 1.00 85.56 89 TYR A CA 1
ATOM 646 C C . TYR A 1 89 ? 6.384 6.266 -7.336 1.00 85.56 89 TYR A C 1
ATOM 648 O O . TYR A 1 89 ? 5.363 6.399 -6.660 1.00 85.56 89 TYR A O 1
ATOM 656 N N . ALA A 1 90 ? 7.060 5.115 -7.400 1.00 86.06 90 ALA A N 1
ATOM 657 C CA . ALA A 1 90 ? 6.749 3.960 -6.558 1.00 86.06 90 ALA A CA 1
ATOM 658 C C . ALA A 1 90 ? 6.999 4.293 -5.079 1.00 86.06 90 ALA A C 1
ATOM 660 O O . ALA A 1 90 ? 6.100 4.105 -4.254 1.00 86.06 90 ALA A O 1
ATOM 661 N N . ASP A 1 91 ? 8.157 4.889 -4.773 1.00 88.38 91 ASP A N 1
ATOM 662 C CA . ASP A 1 91 ? 8.514 5.323 -3.415 1.00 88.38 91 ASP A CA 1
ATOM 663 C C . ASP A 1 91 ? 7.550 6.387 -2.885 1.00 88.38 91 ASP A C 1
ATOM 665 O O . ASP A 1 91 ? 7.146 6.353 -1.720 1.00 88.38 91 ASP A O 1
ATOM 669 N N . LEU A 1 92 ? 7.122 7.319 -3.742 1.00 89.06 92 LEU A N 1
ATOM 670 C CA . LEU A 1 92 ? 6.165 8.362 -3.380 1.00 89.06 92 LEU A CA 1
ATOM 671 C C . LEU A 1 92 ? 4.805 7.761 -3.029 1.00 89.06 92 LEU A C 1
ATOM 673 O O . LEU A 1 92 ? 4.238 8.108 -1.992 1.00 89.06 92 LEU A O 1
ATOM 677 N N . VAL A 1 93 ? 4.285 6.857 -3.864 1.00 89.38 93 VAL A N 1
ATOM 678 C CA . VAL A 1 93 ? 2.998 6.190 -3.613 1.00 89.38 93 VAL A CA 1
ATOM 679 C C . VAL A 1 93 ? 3.045 5.379 -2.328 1.00 89.38 93 VAL A C 1
ATOM 681 O O . VAL A 1 93 ? 2.109 5.460 -1.532 1.00 89.38 93 VAL A O 1
ATOM 684 N N . LEU A 1 94 ? 4.126 4.631 -2.103 1.00 88.19 94 LEU A N 1
ATOM 685 C CA . LEU A 1 94 ? 4.295 3.856 -0.879 1.00 88.19 94 LEU A CA 1
ATOM 686 C C . LEU A 1 94 ? 4.348 4.757 0.343 1.00 88.19 94 LEU A C 1
ATOM 688 O O . LEU A 1 94 ? 3.588 4.544 1.284 1.00 88.19 94 LEU A O 1
ATOM 692 N N . THR A 1 95 ? 5.162 5.807 0.297 1.00 91.50 95 THR A N 1
ATOM 693 C CA . THR A 1 95 ? 5.294 6.759 1.400 1.00 91.50 95 THR A CA 1
ATOM 694 C C . THR A 1 95 ? 3.944 7.386 1.737 1.00 91.50 95 THR A C 1
ATOM 696 O O . THR A 1 95 ? 3.487 7.303 2.876 1.00 91.50 95 THR A O 1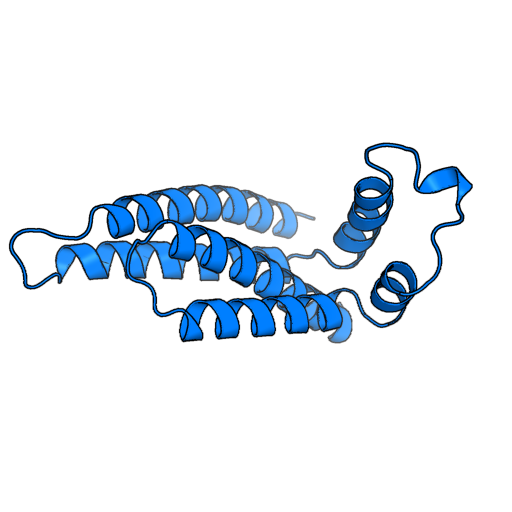
ATOM 699 N N . VAL A 1 96 ? 3.260 7.969 0.748 1.00 92.62 96 VAL A N 1
ATOM 700 C CA . VAL A 1 96 ? 1.965 8.634 0.960 1.00 92.62 96 VAL A CA 1
ATOM 701 C C . VAL A 1 96 ? 0.909 7.640 1.444 1.00 92.62 96 VAL A C 1
ATOM 703 O O . VAL A 1 96 ? 0.180 7.934 2.391 1.00 92.62 96 VAL A O 1
ATOM 706 N N . GLY A 1 97 ? 0.837 6.456 0.834 1.00 90.75 97 GLY A N 1
ATOM 707 C CA . GLY A 1 97 ? -0.136 5.430 1.193 1.00 90.75 97 GLY A CA 1
ATOM 708 C C . GLY A 1 97 ? 0.053 4.897 2.611 1.00 90.75 97 GLY A C 1
ATOM 709 O O . GLY A 1 97 ? -0.913 4.786 3.363 1.00 90.75 97 GLY A O 1
ATOM 710 N N . LEU A 1 98 ? 1.293 4.619 3.010 1.00 92.81 98 LEU A N 1
ATOM 711 C CA . LEU A 1 98 ? 1.616 4.117 4.346 1.00 92.81 98 LEU A CA 1
ATOM 712 C C . LEU A 1 98 ? 1.318 5.158 5.428 1.00 92.81 98 LEU A C 1
ATOM 714 O O . LEU A 1 98 ? 0.712 4.828 6.448 1.00 92.81 98 LEU A O 1
ATOM 718 N N . TRP A 1 99 ? 1.644 6.429 5.181 1.00 94.62 99 TRP A N 1
ATOM 719 C CA . TRP A 1 99 ? 1.279 7.517 6.089 1.00 94.62 99 TRP A CA 1
ATOM 720 C C . TRP A 1 99 ? -0.235 7.721 6.179 1.00 94.62 99 TRP A C 1
ATOM 722 O O . TRP A 1 99 ? -0.750 7.939 7.276 1.00 94.62 99 TRP A O 1
ATOM 732 N N . ALA A 1 100 ? -0.965 7.587 5.070 1.00 94.25 100 ALA A N 1
ATOM 733 C CA . ALA A 1 100 ? -2.423 7.652 5.078 1.00 94.25 100 ALA A CA 1
ATOM 734 C C . AL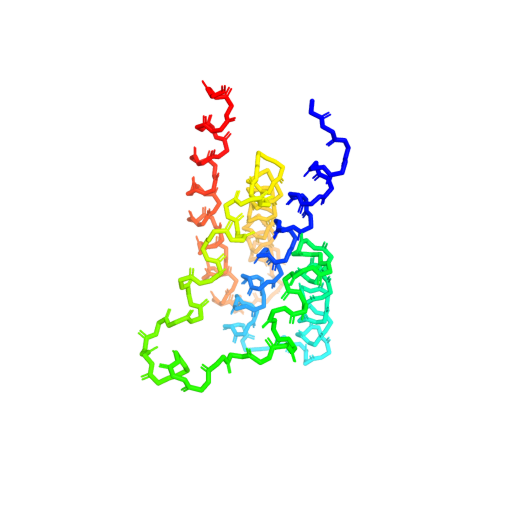A A 1 100 ? -3.048 6.519 5.913 1.00 94.25 100 ALA A C 1
ATOM 736 O O . ALA A 1 100 ? -3.948 6.783 6.711 1.00 94.25 100 ALA A O 1
ATOM 737 N N . ILE A 1 101 ? -2.547 5.283 5.791 1.00 91.19 101 ILE A N 1
ATOM 738 C CA . ILE A 1 101 ? -2.989 4.138 6.609 1.00 91.19 101 ILE A CA 1
ATOM 739 C C . ILE A 1 101 ? -2.671 4.379 8.087 1.00 91.19 101 ILE A C 1
ATOM 741 O O . ILE A 1 101 ? -3.522 4.138 8.945 1.00 91.19 101 ILE A O 1
ATOM 745 N N . SER A 1 102 ? -1.480 4.898 8.387 1.00 92.50 102 SER A N 1
ATOM 746 C CA . SER A 1 102 ? -1.064 5.213 9.753 1.00 92.50 102 SER A CA 1
ATOM 747 C C . SER A 1 102 ? -1.992 6.239 10.396 1.00 92.50 102 SER A C 1
ATOM 749 O O . SER A 1 102 ? -2.591 5.981 11.442 1.00 92.50 102 SER A O 1
ATOM 751 N N . ILE A 1 103 ? -2.175 7.384 9.734 1.00 94.44 103 ILE A N 1
ATOM 752 C CA . ILE A 1 103 ? -3.045 8.463 10.211 1.00 94.44 103 ILE A CA 1
ATOM 753 C C . ILE A 1 103 ? -4.484 7.962 10.345 1.00 94.44 103 ILE A C 1
ATOM 755 O O . ILE A 1 103 ? -5.093 8.163 11.391 1.00 94.44 103 ILE A O 1
ATOM 759 N N . GLY A 1 104 ? -5.015 7.268 9.335 1.00 91.69 104 GLY A N 1
ATOM 760 C CA . GLY A 1 104 ? -6.370 6.716 9.372 1.00 91.69 104 GLY A CA 1
ATOM 761 C C . GLY A 1 104 ? -6.582 5.749 10.539 1.00 91.69 104 GLY A C 1
ATOM 762 O O . GLY A 1 104 ? -7.616 5.804 11.202 1.00 91.69 104 GLY A O 1
ATOM 763 N N . SER A 1 105 ? -5.580 4.922 10.845 1.00 89.62 105 SER A N 1
ATOM 764 C CA . SER A 1 105 ? -5.635 3.972 11.960 1.00 89.62 105 SER A CA 1
ATOM 765 C C . SER A 1 105 ? -5.653 4.674 13.320 1.00 89.62 105 SER A C 1
ATOM 767 O O . SER A 1 105 ? -6.467 4.335 14.179 1.00 89.62 105 SER A O 1
ATOM 769 N N . PHE A 1 106 ? -4.803 5.688 13.513 1.00 92.12 106 PHE A N 1
ATOM 770 C CA . PHE A 1 106 ? -4.770 6.460 14.759 1.00 92.12 106 PHE A CA 1
ATOM 771 C C . PHE A 1 106 ? -5.992 7.361 14.935 1.00 92.12 106 PHE A C 1
ATOM 773 O O . PHE A 1 106 ? -6.527 7.441 16.037 1.00 92.12 106 PHE A O 1
ATOM 780 N N . VAL A 1 107 ? -6.481 7.992 13.864 1.00 93.00 107 VAL A N 1
ATOM 781 C CA . VAL A 1 107 ? -7.752 8.729 13.897 1.00 93.00 107 VAL A CA 1
ATOM 782 C C . VAL A 1 107 ? -8.881 7.784 14.293 1.00 93.00 107 VAL A C 1
ATOM 784 O O . VAL A 1 107 ? -9.631 8.104 15.207 1.00 93.00 107 VAL A O 1
ATOM 787 N N . GLY A 1 108 ? -8.944 6.592 13.690 1.00 88.94 108 GLY A N 1
ATOM 788 C CA . GLY A 1 108 ? -9.937 5.573 14.029 1.00 88.94 108 GLY A CA 1
ATOM 789 C C . GLY A 1 108 ? -9.909 5.147 15.499 1.00 88.94 108 GLY A C 1
ATOM 790 O O . GLY A 1 108 ? -10.970 4.929 16.074 1.00 88.94 108 GLY A O 1
ATOM 791 N N . LEU A 1 109 ? -8.726 5.081 16.122 1.00 89.62 109 LEU A N 1
ATOM 792 C CA . LEU A 1 109 ? -8.589 4.849 17.565 1.00 89.62 109 LEU A CA 1
ATOM 793 C C . LEU A 1 109 ? -9.120 6.018 18.397 1.00 89.62 109 LEU A C 1
ATOM 795 O O . LEU A 1 109 ? -9.859 5.799 19.350 1.00 89.62 109 LEU A O 1
ATOM 799 N N . VAL A 1 110 ? -8.741 7.250 18.049 1.00 92.12 110 VAL A N 1
ATOM 800 C CA . VAL A 1 110 ? -9.110 8.457 18.809 1.00 92.12 110 VAL A CA 1
ATOM 801 C C . VAL A 1 110 ? -10.609 8.746 18.718 1.00 92.12 110 VAL A C 1
ATOM 803 O O . VAL A 1 110 ? -11.196 9.243 19.674 1.00 92.12 110 VAL A O 1
ATOM 806 N N . THR A 1 111 ? -11.240 8.433 17.586 1.00 92.88 111 THR A N 1
ATOM 807 C CA . THR A 1 111 ? -12.676 8.651 17.365 1.00 92.88 111 THR A CA 1
ATOM 808 C C . THR A 1 111 ? -13.526 7.416 17.661 1.00 92.88 111 THR A C 1
ATOM 810 O O . THR A 1 111 ? -14.699 7.394 17.285 1.00 92.88 111 THR A O 1
ATOM 813 N N . TYR A 1 112 ? -12.957 6.361 18.255 1.00 88.44 112 TYR A N 1
ATOM 814 C CA . TYR A 1 112 ? -13.694 5.124 18.494 1.00 88.44 112 TYR A CA 1
ATOM 815 C C . TYR A 1 112 ? -14.787 5.348 19.558 1.00 88.44 112 TYR A C 1
ATOM 817 O O . TYR A 1 112 ? -14.478 5.808 20.655 1.00 88.44 112 TYR A O 1
ATOM 825 N N . PRO A 1 113 ? -16.064 5.046 19.259 1.00 85.19 113 PRO A N 1
ATOM 826 C CA . PRO A 1 113 ? -17.185 5.401 20.131 1.00 85.19 113 PRO A CA 1
ATOM 827 C C . PRO A 1 113 ? -17.420 4.428 21.298 1.00 85.19 113 PRO A C 1
ATOM 829 O O . PRO A 1 113 ? -18.292 4.689 22.121 1.00 85.19 113 PRO A O 1
ATOM 832 N N . GLY A 1 114 ? -16.718 3.291 21.343 1.00 86.38 114 GLY A N 1
ATOM 833 C CA . GLY A 1 114 ? -16.849 2.293 22.409 1.00 86.38 114 GLY A CA 1
ATOM 834 C C . GLY A 1 114 ? -15.715 2.361 23.430 1.00 86.38 114 GLY A C 1
ATOM 835 O O . GLY A 1 114 ? -14.644 2.886 23.142 1.00 86.38 114 GLY A O 1
ATOM 836 N N . ASP A 1 115 ? -15.930 1.762 24.600 1.00 81.75 115 ASP A N 1
ATOM 837 C CA . ASP A 1 115 ? -14.930 1.745 25.678 1.00 81.75 115 ASP A CA 1
ATOM 838 C C . ASP A 1 115 ? -13.739 0.808 25.388 1.00 81.75 115 ASP A C 1
ATOM 840 O O . ASP A 1 115 ? -12.661 0.988 25.948 1.00 81.75 115 ASP A O 1
ATOM 844 N N . ASP A 1 116 ? -13.908 -0.143 24.458 1.00 83.56 116 ASP A N 1
ATOM 845 C CA . ASP A 1 116 ? -12.884 -1.112 24.048 1.00 83.56 116 ASP A CA 1
ATOM 846 C C . ASP A 1 116 ? -12.453 -0.899 22.582 1.00 83.56 116 ASP A C 1
ATOM 848 O O . ASP A 1 116 ? -12.986 -1.548 21.668 1.00 83.56 116 ASP A O 1
ATOM 852 N N . PRO A 1 117 ? -11.505 0.019 22.309 1.00 82.06 117 PRO A N 1
ATOM 853 C CA . PRO A 1 117 ? -10.997 0.240 20.963 1.00 82.06 117 PRO A CA 1
ATOM 854 C C . PRO A 1 117 ? -10.195 -0.969 20.453 1.00 82.06 117 PRO A C 1
ATOM 856 O O . PRO A 1 117 ? -9.416 -1.575 21.195 1.00 82.06 117 PRO A O 1
ATOM 859 N N . PRO A 1 118 ? -10.323 -1.328 19.162 1.00 85.56 118 PRO A N 1
ATOM 860 C CA . PRO A 1 118 ? -9.642 -2.490 18.609 1.00 85.56 118 PRO A CA 1
ATOM 861 C C . PRO A 1 118 ? -8.125 -2.267 18.576 1.00 85.56 118 PRO A C 1
ATOM 863 O O . PRO A 1 118 ? -7.609 -1.482 17.778 1.00 85.56 118 PRO A O 1
ATOM 866 N N . PHE A 1 119 ? -7.392 -3.029 19.393 1.00 86.06 119 PHE A N 1
ATOM 867 C CA . PHE A 1 119 ? -5.924 -2.982 19.473 1.00 86.06 119 PHE A CA 1
ATOM 868 C C . PHE A 1 119 ? -5.235 -3.180 18.112 1.00 86.06 119 PHE A C 1
ATOM 870 O O . PHE A 1 119 ? -4.150 -2.658 17.861 1.00 86.06 119 PHE A O 1
ATOM 877 N N . SER A 1 120 ? -5.891 -3.881 17.187 1.00 84.56 120 SER A N 1
ATOM 878 C CA . SER A 1 120 ? -5.404 -4.076 15.824 1.00 84.56 120 SER A CA 1
ATOM 879 C C . SER A 1 120 ? -5.232 -2.768 15.039 1.00 84.56 120 SER A C 1
ATOM 881 O O . SER A 1 120 ? -4.354 -2.713 14.182 1.00 84.56 120 SER A O 1
ATOM 883 N N . LEU A 1 121 ? -5.994 -1.706 15.340 1.00 87.00 121 LEU A N 1
ATOM 884 C CA . LEU A 1 121 ? -5.766 -0.381 14.747 1.00 87.00 121 LEU A CA 1
ATOM 885 C C . LEU A 1 121 ? -4.444 0.231 15.227 1.00 87.00 121 LEU A C 1
ATOM 887 O O . LEU A 1 121 ? -3.753 0.871 14.442 1.00 87.00 121 LEU A O 1
ATOM 891 N N . ALA A 1 122 ? -4.044 -0.009 16.479 1.00 89.75 122 ALA A N 1
ATOM 892 C CA . ALA A 1 122 ? -2.764 0.479 16.995 1.00 89.75 122 ALA A CA 1
ATOM 893 C C . ALA A 1 122 ? -1.594 -0.246 16.323 1.00 89.75 122 ALA A C 1
ATOM 895 O O . ALA A 1 122 ? -0.639 0.393 15.885 1.00 89.75 122 ALA A O 1
ATOM 896 N N . ILE A 1 123 ? -1.702 -1.572 16.174 1.00 89.50 123 ILE A N 1
ATOM 897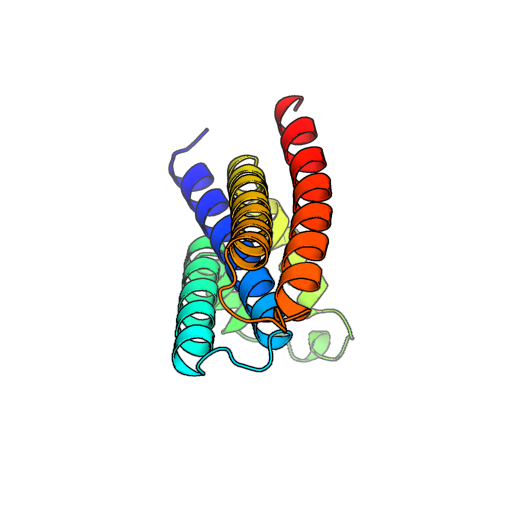 C CA . ILE A 1 123 ? -0.715 -2.381 15.443 1.00 89.50 123 ILE A CA 1
ATOM 898 C C . ILE A 1 123 ? -0.620 -1.916 13.986 1.00 89.50 123 ILE A C 1
ATOM 900 O O . ILE A 1 123 ? 0.480 -1.685 13.487 1.00 89.50 123 ILE A O 1
ATOM 904 N N . MET A 1 124 ? -1.761 -1.762 13.305 1.00 89.56 124 MET A N 1
ATOM 905 C CA . MET A 1 124 ? -1.817 -1.321 11.910 1.00 89.56 124 MET A CA 1
ATOM 906 C C . MET A 1 124 ? -1.211 0.076 11.741 1.00 89.56 124 MET A C 1
ATOM 908 O O . MET A 1 124 ? -0.391 0.282 10.843 1.00 89.56 124 MET A O 1
ATOM 912 N N . GLY A 1 125 ? -1.556 1.009 12.631 1.00 90.94 125 GLY A N 1
ATOM 913 C CA . GLY A 1 125 ? -1.010 2.362 12.646 1.00 90.94 125 GLY A CA 1
ATOM 914 C C . GLY A 1 125 ? 0.503 2.374 12.842 1.00 90.94 125 GLY A C 1
ATOM 915 O O . GLY A 1 125 ? 1.230 2.962 12.049 1.00 90.94 125 GLY A O 1
ATOM 916 N N . PHE A 1 126 ? 1.003 1.646 13.839 1.00 93.06 126 PHE A N 1
ATOM 917 C CA . PHE A 1 126 ? 2.435 1.601 14.130 1.00 93.06 126 PHE A CA 1
ATOM 918 C C . PHE A 1 126 ? 3.245 0.918 13.020 1.00 93.06 126 PHE A C 1
ATOM 920 O O . PHE A 1 126 ? 4.278 1.433 12.596 1.00 93.06 126 PHE A O 1
ATOM 927 N N . LEU A 1 127 ? 2.774 -0.223 12.508 1.00 91.50 127 LEU A N 1
ATOM 928 C CA . LEU A 1 127 ? 3.487 -0.957 11.465 1.00 91.50 127 LEU A CA 1
ATOM 929 C C . LEU A 1 127 ? 3.531 -0.162 10.153 1.00 91.50 127 LEU A C 1
ATOM 931 O O . LEU A 1 127 ? 4.587 -0.063 9.529 1.00 91.50 127 LEU A O 1
ATOM 935 N N . SER A 1 128 ? 2.414 0.464 9.769 1.00 91.06 128 SER A N 1
ATOM 936 C CA . SER A 1 128 ? 2.381 1.344 8.595 1.00 91.06 128 SER A CA 1
ATOM 937 C C . SER A 1 128 ? 3.248 2.591 8.777 1.00 91.06 128 SER A C 1
ATOM 939 O O . SER A 1 128 ? 3.924 2.982 7.829 1.00 91.06 128 SER A O 1
ATOM 941 N N . MET A 1 129 ? 3.328 3.161 9.983 1.00 94.31 129 MET A N 1
ATOM 942 C CA . MET A 1 129 ? 4.238 4.268 10.290 1.00 94.31 129 MET A CA 1
ATOM 943 C C . MET A 1 129 ? 5.710 3.875 10.105 1.00 94.31 129 MET A C 1
ATOM 945 O O . MET A 1 129 ? 6.450 4.593 9.436 1.00 94.31 129 MET A O 1
ATOM 949 N N . VAL A 1 130 ? 6.143 2.733 10.653 1.00 93.62 130 VAL A N 1
ATOM 950 C CA . VAL A 1 130 ? 7.532 2.252 10.510 1.00 93.62 130 VAL A CA 1
ATOM 951 C C . VAL A 1 130 ? 7.868 2.005 9.040 1.00 93.62 130 VAL A C 1
ATOM 953 O O . VAL A 1 130 ? 8.887 2.494 8.553 1.00 93.62 130 VAL A O 1
ATOM 956 N N . CYS A 1 131 ? 6.994 1.313 8.306 1.00 90.19 131 CYS A N 1
ATOM 957 C CA . CYS A 1 131 ? 7.171 1.121 6.868 1.00 90.19 131 CYS A CA 1
ATOM 958 C C . CYS A 1 131 ? 7.192 2.461 6.114 1.00 90.19 131 CYS A C 1
ATOM 960 O O . CYS A 1 131 ? 7.989 2.631 5.196 1.00 90.19 131 CYS A O 1
ATOM 962 N N . GLY A 1 132 ? 6.352 3.421 6.510 1.00 91.50 132 GLY A N 1
ATOM 963 C CA . GLY A 1 132 ? 6.299 4.758 5.923 1.00 91.50 132 GLY A CA 1
ATOM 964 C C . GLY A 1 132 ? 7.579 5.560 6.153 1.00 91.50 132 GLY A C 1
ATOM 965 O O . GLY A 1 132 ? 8.015 6.265 5.249 1.00 91.50 132 GLY A O 1
ATOM 966 N N . LEU A 1 133 ? 8.220 5.423 7.318 1.00 92.75 133 LEU A N 1
ATOM 967 C CA . LEU A 1 133 ? 9.525 6.030 7.609 1.00 92.75 133 LEU A CA 1
ATOM 968 C C . LEU A 1 133 ? 10.647 5.409 6.771 1.00 92.75 133 LEU A C 1
ATOM 970 O O . LEU A 1 133 ? 11.472 6.138 6.227 1.00 92.75 133 LEU A O 1
ATOM 974 N N . ILE A 1 134 ? 10.653 4.081 6.627 1.00 92.19 134 ILE A N 1
ATOM 975 C CA . ILE A 1 134 ? 11.612 3.376 5.763 1.00 92.19 134 ILE A CA 1
ATOM 976 C C . ILE A 1 134 ? 11.433 3.825 4.305 1.00 92.19 134 ILE A C 1
ATOM 978 O O . ILE A 1 134 ? 12.399 4.224 3.658 1.00 92.19 134 ILE A O 1
ATOM 982 N N . SER A 1 135 ? 10.191 3.832 3.810 1.00 90.19 135 SER A N 1
ATOM 983 C CA . SER A 1 135 ? 9.854 4.280 2.452 1.00 90.19 135 SER A CA 1
ATOM 984 C C . SER A 1 135 ? 10.218 5.746 2.213 1.00 90.19 135 SER A C 1
ATOM 986 O O . SER A 1 135 ? 10.666 6.094 1.125 1.00 90.19 135 SER A O 1
ATOM 988 N N . LEU A 1 136 ? 10.060 6.602 3.227 1.00 90.69 136 LEU A N 1
ATOM 989 C CA . LEU A 1 136 ? 10.466 8.001 3.154 1.00 90.69 136 LEU A CA 1
ATOM 990 C C . LEU A 1 136 ? 11.985 8.135 2.984 1.00 90.69 136 LEU A C 1
ATOM 992 O O . LEU A 1 136 ? 12.424 9.011 2.248 1.00 90.69 136 LEU A O 1
ATOM 996 N N . GLY A 1 137 ? 12.776 7.261 3.614 1.00 89.56 137 GLY A N 1
ATOM 997 C CA . GLY A 1 137 ? 14.225 7.197 3.411 1.00 89.56 137 GLY A CA 1
ATOM 998 C C . GLY A 1 137 ? 14.591 6.957 1.945 1.00 89.56 137 GLY A C 1
ATOM 999 O O . GLY A 1 137 ? 15.338 7.745 1.373 1.00 89.56 137 GLY A O 1
ATOM 1000 N N . PHE A 1 138 ? 13.987 5.944 1.316 1.00 87.44 138 PHE A N 1
ATOM 1001 C CA . PHE A 1 138 ? 14.181 5.655 -0.113 1.00 87.44 138 PHE A CA 1
ATOM 1002 C C . PHE A 1 138 ? 13.692 6.791 -1.026 1.00 87.44 138 PHE A C 1
ATOM 1004 O O . PHE A 1 138 ? 14.339 7.136 -2.013 1.00 87.44 138 PHE A O 1
ATOM 1011 N N . LEU A 1 139 ? 12.574 7.436 -0.679 1.00 89.31 139 LEU A N 1
ATOM 1012 C CA . LEU A 1 139 ? 12.063 8.583 -1.433 1.00 89.31 139 LEU A CA 1
ATOM 1013 C C . LEU A 1 139 ? 13.002 9.796 -1.367 1.00 89.31 139 LEU A C 1
ATOM 1015 O O . LEU A 1 139 ? 13.077 10.575 -2.316 1.00 89.31 139 LEU A O 1
ATOM 1019 N N . ILE A 1 140 ? 13.661 9.999 -0.228 1.00 88.94 140 ILE A N 1
ATOM 1020 C CA . ILE A 1 140 ? 14.642 11.070 -0.051 1.00 88.94 140 ILE A CA 1
ATOM 1021 C C . ILE A 1 140 ? 15.897 10.748 -0.863 1.00 88.94 140 ILE A C 1
ATOM 1023 O O . ILE A 1 140 ? 16.355 11.613 -1.601 1.00 88.94 140 ILE A O 1
ATOM 1027 N N . ASP A 1 141 ? 16.405 9.520 -0.771 1.00 86.44 141 ASP A N 1
ATOM 1028 C CA . ASP A 1 141 ? 17.600 9.064 -1.492 1.00 86.44 141 ASP A CA 1
ATOM 1029 C C . ASP A 1 141 ? 17.433 9.183 -3.017 1.00 86.44 141 ASP A C 1
ATOM 1031 O O . ASP A 1 141 ? 18.214 9.859 -3.683 1.00 86.44 141 ASP A O 1
ATOM 1035 N N . SER A 1 142 ? 16.308 8.698 -3.553 1.00 79.19 142 SER A N 1
ATOM 1036 C CA . SER A 1 142 ? 15.974 8.771 -4.987 1.00 79.19 142 SER A CA 1
ATOM 1037 C C . SER A 1 142 ? 15.748 10.186 -5.540 1.00 79.19 142 SER A C 1
ATOM 1039 O O . SER A 1 142 ? 15.517 10.345 -6.739 1.00 79.19 142 SER A O 1
ATOM 1041 N N . ARG A 1 143 ? 15.758 11.230 -4.698 1.00 67.25 143 ARG A N 1
ATOM 1042 C CA . ARG A 1 143 ? 15.754 12.636 -5.146 1.00 67.25 143 ARG A CA 1
ATOM 1043 C C . ARG A 1 143 ? 17.150 13.227 -5.322 1.00 67.25 143 ARG A C 1
ATOM 1045 O O . ARG A 1 143 ? 17.246 14.321 -5.881 1.00 67.25 143 ARG A O 1
ATOM 1052 N N . TYR A 1 144 ? 18.181 12.573 -4.796 1.00 60.50 144 TYR A N 1
ATOM 1053 C CA . TYR A 1 144 ? 19.566 13.035 -4.871 1.00 60.50 144 TYR A CA 1
ATOM 1054 C C . TYR A 1 144 ? 20.390 12.315 -5.951 1.00 60.50 144 TYR A C 1
ATOM 1056 O O . TYR A 1 144 ? 21.543 12.694 -6.163 1.00 60.50 144 TYR A O 1
ATOM 1064 N N . GLU A 1 145 ? 19.788 11.350 -6.651 1.00 55.97 145 GLU A N 1
ATOM 1065 C CA . GLU A 1 145 ? 20.280 10.735 -7.896 1.00 55.97 145 GLU A CA 1
ATOM 1066 C C . GLU A 1 145 ? 19.758 11.463 -9.149 1.00 55.97 145 GLU A C 1
ATOM 1068 O O . GLU A 1 145 ? 20.538 11.590 -10.124 1.00 55.97 145 GLU A O 1
#

Radius of gyration: 17.7 Å; chains: 1; bounding box: 38×41×47 Å

Secondary structure (DSSP, 8-state):
--HHHHHHHHHHHHHHHHHHHHHHHHHSTT--HHHHHHHHHHHHHHHHHHHHHHHHHHHHS---TTTTTSTTTTHHHHHHHHHTT--HHHHHHHHHHHHHHHHHHHHHHHT--SSS--HHHHHHHHHHHHHHHHHHHHHHHTT--